Protein AF-A0A959NIT6-F1 (afdb_monomer)

pLDDT: mean 97.73, std 1.58, range [85.56, 98.56]

Mean predicted aligned error: 2.09 Å

Solvent-accessible surface area (backb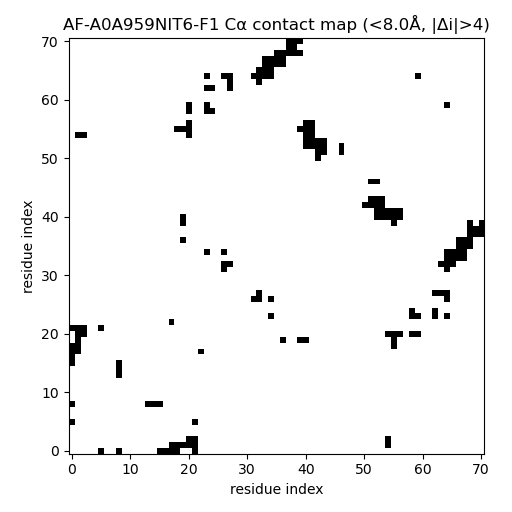one atoms only — not comparable to full-atom values): 4206 Å² total; per-residue (Å²): 66,42,66,89,42,45,64,58,37,59,77,66,71,49,91,72,67,63,38,69,33,30,45,45,54,52,32,43,76,71,70,41,51,73,48,79,54,69,59,64,61,50,73,43,91,65,24,92,80,69,68,48,59,38,64,30,57,61,36,60,77,75,40,84,46,49,75,48,53,82,83

Structure (mmCIF, N/CA/C/O backbone):
data_AF-A0A959NIT6-F1
#
_entry.id   AF-A0A959NIT6-F1
#
loop_
_atom_site.group_PDB
_atom_site.id
_atom_site.type_symbol
_atom_site.label_atom_id
_atom_site.label_alt_id
_atom_site.label_comp_id
_atom_site.label_asym_id
_atom_site.label_entity_id
_atom_site.label_seq_id
_atom_site.pdbx_PDB_ins_code
_atom_site.Cartn_x
_atom_site.Cartn_y
_atom_site.Cartn_z
_atom_site.occupancy
_atom_site.B_iso_or_equiv
_atom_site.auth_seq_id
_atom_site.auth_comp_id
_atom_site.auth_asym_id
_atom_site.auth_atom_id
_atom_site.pdbx_PDB_model_num
ATOM 1 N N . VAL A 1 1 ? 6.951 5.133 3.985 1.00 97.62 1 VAL A N 1
ATOM 2 C CA . VAL A 1 1 ? 6.586 4.153 5.031 1.00 97.62 1 VAL A CA 1
ATOM 3 C C . VAL A 1 1 ? 5.673 3.114 4.415 1.00 97.62 1 VAL A C 1
ATOM 5 O O . VAL A 1 1 ? 4.517 3.409 4.135 1.00 97.62 1 VAL A O 1
ATOM 8 N N . SER A 1 2 ? 6.220 1.937 4.135 1.00 97.00 2 SER A N 1
ATOM 9 C CA . SER A 1 2 ? 5.470 0.726 3.799 1.00 97.00 2 SER A CA 1
ATOM 10 C C . SER A 1 2 ? 5.234 -0.110 5.070 1.00 97.00 2 SER A C 1
ATOM 12 O O . SER A 1 2 ? 5.667 0.279 6.157 1.00 97.00 2 SER A O 1
ATOM 14 N N . LEU A 1 3 ? 4.567 -1.261 4.963 1.00 96.19 3 LEU A N 1
ATOM 15 C CA . LEU A 1 3 ? 4.180 -2.105 6.107 1.00 96.19 3 LEU A CA 1
ATOM 16 C C . LEU A 1 3 ? 5.362 -2.484 7.002 1.00 96.19 3 LEU A C 1
ATOM 18 O O . LEU A 1 3 ? 5.264 -2.399 8.224 1.00 96.19 3 LEU A O 1
ATOM 22 N N . ARG A 1 4 ? 6.499 -2.845 6.396 1.00 97.38 4 ARG A N 1
ATOM 23 C CA . ARG A 1 4 ? 7.717 -3.212 7.136 1.00 97.38 4 ARG A CA 1
ATOM 24 C C . ARG A 1 4 ? 8.288 -2.057 7.966 1.00 97.38 4 ARG A C 1
ATOM 26 O O . ARG A 1 4 ? 8.956 -2.296 8.964 1.00 97.38 4 ARG A O 1
ATOM 33 N N . ASP A 1 5 ? 8.021 -0.817 7.556 1.00 98.00 5 ASP A N 1
ATOM 34 C CA . ASP A 1 5 ? 8.555 0.383 8.200 1.00 98.00 5 ASP A CA 1
ATOM 35 C C . ASP A 1 5 ? 7.647 0.859 9.349 1.00 98.00 5 ASP A C 1
ATOM 37 O O . ASP A 1 5 ? 8.112 1.552 10.257 1.00 98.00 5 ASP A O 1
ATOM 41 N N . MET A 1 6 ? 6.354 0.500 9.324 1.00 97.25 6 MET A N 1
ATOM 42 C CA . MET A 1 6 ? 5.352 0.994 10.278 1.00 97.25 6 MET A CA 1
ATOM 43 C C . MET A 1 6 ? 5.748 0.773 11.745 1.00 97.25 6 MET A C 1
ATOM 45 O O . MET A 1 6 ? 5.702 1.751 12.495 1.00 97.25 6 MET A O 1
ATOM 49 N N . PRO A 1 7 ? 6.181 -0.430 12.185 1.00 98.06 7 PRO A N 1
ATOM 50 C CA . PRO A 1 7 ? 6.521 -0.645 13.590 1.00 98.06 7 PRO A CA 1
ATOM 51 C C . PRO A 1 7 ? 7.638 0.284 14.068 1.00 98.06 7 PRO A C 1
ATOM 53 O O . PRO A 1 7 ? 7.555 0.845 15.158 1.00 98.06 7 PRO A O 1
ATOM 56 N N . TYR A 1 8 ? 8.657 0.497 13.231 1.00 98.50 8 TYR A N 1
ATOM 57 C CA . TYR A 1 8 ? 9.790 1.357 13.559 1.00 98.50 8 TYR A CA 1
ATOM 58 C C . TYR A 1 8 ? 9.376 2.830 13.663 1.00 98.50 8 TYR A C 1
ATOM 60 O O . TYR A 1 8 ? 9.676 3.489 14.661 1.00 98.50 8 TYR A O 1
ATOM 68 N N . VAL A 1 9 ? 8.655 3.340 12.658 1.00 98.44 9 VAL A N 1
ATOM 69 C CA . VAL A 1 9 ? 8.208 4.743 12.607 1.00 98.44 9 VAL A CA 1
ATOM 70 C C . VAL A 1 9 ? 7.269 5.061 13.772 1.00 98.44 9 VAL A C 1
ATOM 72 O O . VAL A 1 9 ? 7.444 6.087 14.431 1.00 98.44 9 VAL A O 1
ATOM 75 N N . ILE A 1 10 ? 6.335 4.155 14.082 1.00 98.06 10 ILE A N 1
ATOM 76 C CA . ILE A 1 10 ? 5.410 4.291 15.214 1.00 98.06 10 ILE A CA 1
ATOM 77 C C . ILE A 1 10 ? 6.177 4.271 16.541 1.00 98.06 10 ILE A C 1
ATOM 79 O O . ILE A 1 10 ? 6.013 5.182 17.352 1.00 98.06 10 ILE A O 1
ATOM 83 N N . ALA A 1 11 ? 7.052 3.283 16.757 1.00 98.56 11 ALA A N 1
ATOM 84 C CA . ALA A 1 11 ? 7.814 3.156 18.002 1.00 98.56 11 ALA A CA 1
ATOM 85 C C . ALA A 1 11 ? 8.700 4.380 18.279 1.00 98.56 11 ALA A C 1
ATOM 87 O O . ALA A 1 11 ? 8.890 4.770 19.432 1.00 98.56 11 ALA A O 1
ATOM 88 N N . LYS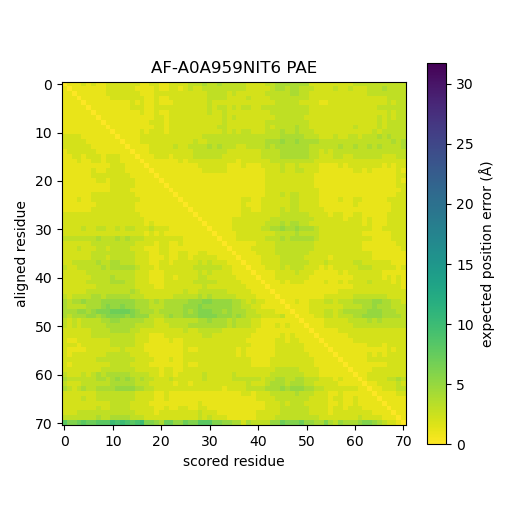 A 1 12 ? 9.230 5.004 17.224 1.00 98.56 12 LYS A N 1
ATOM 89 C CA . LYS A 1 12 ? 10.070 6.203 17.318 1.00 98.56 12 LYS A CA 1
ATOM 90 C C . LYS A 1 12 ? 9.292 7.519 17.257 1.00 98.56 12 LYS A C 1
ATOM 92 O O . LYS A 1 12 ? 9.918 8.568 17.374 1.00 98.56 12 LYS A O 1
ATOM 97 N N . LYS A 1 13 ? 7.960 7.483 17.112 1.00 98.12 13 LYS A N 1
ATOM 98 C CA . LYS A 1 13 ? 7.093 8.668 16.957 1.00 98.12 13 LYS A CA 1
ATOM 99 C C . LYS A 1 13 ? 7.573 9.610 15.844 1.00 98.12 13 LYS A C 1
ATOM 101 O O . LYS A 1 13 ? 7.545 10.830 15.995 1.00 98.12 13 LYS A O 1
ATOM 106 N N . LEU A 1 14 ? 8.053 9.039 14.743 1.00 98.44 14 LEU A N 1
ATOM 107 C CA . LEU A 1 14 ? 8.559 9.807 13.608 1.00 98.44 14 LEU A CA 1
ATOM 108 C C . LEU A 1 14 ? 7.424 10.143 12.632 1.00 98.44 14 LEU A C 1
ATOM 110 O O . LEU A 1 14 ? 6.477 9.363 12.502 1.00 98.44 14 LEU A O 1
ATOM 114 N N . PRO A 1 15 ? 7.517 11.268 11.902 1.00 97.75 15 PRO A N 1
ATOM 115 C CA . PRO A 1 15 ? 6.638 11.511 10.768 1.00 97.75 15 PRO A CA 1
ATOM 116 C C . PRO A 1 15 ? 6.906 10.487 9.654 1.00 97.75 15 PRO A C 1
ATOM 118 O O . PRO A 1 15 ? 8.041 10.054 9.445 1.00 97.75 15 PRO A O 1
ATOM 121 N N . GLY A 1 16 ? 5.863 10.121 8.909 1.00 97.00 16 GLY A N 1
ATOM 122 C CA . GLY A 1 16 ? 5.969 9.143 7.833 1.00 97.00 16 GLY A CA 1
ATOM 123 C C . GLY A 1 16 ? 4.899 9.314 6.763 1.00 97.00 16 GLY A C 1
ATOM 124 O O . GLY A 1 16 ? 3.713 9.234 7.060 1.00 97.00 16 GLY A O 1
ATOM 125 N N . ALA A 1 17 ? 5.317 9.495 5.509 1.00 98.38 17 ALA A N 1
ATOM 126 C CA . ALA A 1 17 ? 4.418 9.421 4.360 1.00 98.38 17 ALA A CA 1
ATOM 127 C C . ALA A 1 17 ? 4.161 7.947 4.003 1.00 98.38 17 ALA A C 1
ATOM 129 O O . ALA A 1 17 ? 5.111 7.187 3.761 1.00 98.38 17 ALA A O 1
ATOM 130 N N . THR A 1 18 ? 2.899 7.519 4.024 1.00 98.50 18 THR A N 1
ATOM 131 C CA . THR A 1 18 ? 2.507 6.122 3.800 1.00 98.50 18 THR A CA 1
ATOM 132 C C . THR A 1 18 ? 2.402 5.787 2.316 1.00 98.50 18 THR A C 1
ATOM 134 O O . THR A 1 18 ? 1.877 6.566 1.525 1.00 98.50 18 THR A O 1
ATOM 137 N N . THR A 1 19 ? 2.916 4.615 1.930 1.00 98.38 19 THR A N 1
ATOM 138 C CA . THR A 1 19 ? 2.683 4.046 0.590 1.00 98.38 19 THR A CA 1
ATOM 139 C C . THR A 1 19 ? 1.266 3.477 0.491 1.00 98.38 19 THR A C 1
ATOM 141 O O . THR A 1 19 ? 0.528 3.475 1.479 1.00 98.38 19 THR A O 1
ATOM 144 N N . VAL A 1 20 ? 0.891 2.938 -0.673 1.00 98.38 20 VAL A N 1
ATOM 145 C CA . VAL A 1 20 ? -0.419 2.299 -0.870 1.00 98.38 20 VAL A CA 1
ATOM 146 C C . VAL A 1 20 ? -0.643 1.163 0.133 1.00 98.38 20 VAL A C 1
ATOM 148 O O . VAL A 1 20 ? -1.644 1.202 0.839 1.00 98.38 20 VAL A O 1
ATOM 151 N N . ALA A 1 21 ? 0.310 0.240 0.304 1.00 98.38 21 ALA A N 1
ATOM 152 C CA . ALA A 1 21 ? 0.201 -0.857 1.270 1.00 98.38 21 ALA A CA 1
ATOM 153 C C . ALA A 1 21 ? -0.096 -0.379 2.706 1.00 98.38 21 ALA A C 1
ATOM 155 O O . ALA A 1 21 ? -1.030 -0.840 3.360 1.00 98.38 21 ALA A O 1
ATOM 156 N N . ALA A 1 22 ? 0.682 0.583 3.210 1.00 98.44 22 ALA A N 1
ATOM 157 C CA . ALA A 1 22 ? 0.481 1.085 4.567 1.00 98.44 22 ALA A CA 1
ATOM 158 C C . ALA A 1 22 ? -0.860 1.826 4.705 1.00 98.44 22 ALA A C 1
ATOM 160 O O . ALA A 1 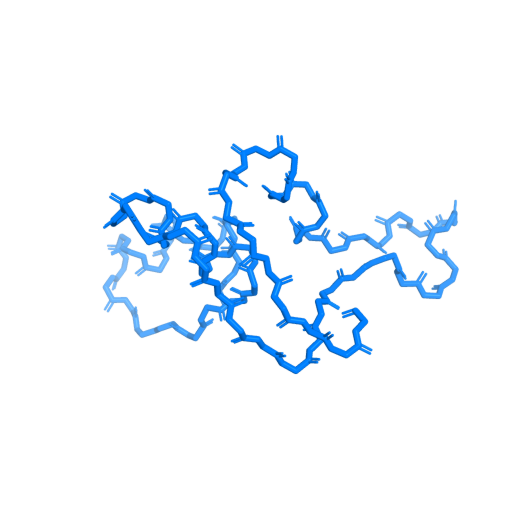22 ? -1.567 1.639 5.695 1.00 98.44 22 ALA A O 1
ATOM 161 N N . THR A 1 23 ? -1.245 2.622 3.704 1.00 98.56 23 THR A N 1
ATOM 162 C CA . THR A 1 23 ? -2.532 3.326 3.702 1.00 98.56 23 THR A CA 1
ATOM 163 C C . THR A 1 23 ? -3.710 2.356 3.655 1.00 98.56 23 THR A C 1
ATOM 165 O O . THR A 1 23 ? -4.662 2.548 4.405 1.00 98.56 23 THR A O 1
ATOM 168 N N . MET A 1 24 ? -3.642 1.286 2.854 1.00 98.38 24 MET A N 1
ATOM 169 C CA . MET A 1 24 ? -4.672 0.241 2.814 1.00 98.38 24 MET A CA 1
ATOM 170 C C . MET A 1 24 ? -4.869 -0.401 4.188 1.00 98.38 24 MET A C 1
ATOM 172 O O . MET A 1 24 ? -6.001 -0.467 4.673 1.00 98.38 24 MET A O 1
ATOM 176 N N . ARG A 1 25 ? -3.777 -0.810 4.850 1.00 98.06 25 ARG A N 1
ATOM 177 C CA . ARG A 1 25 ? -3.833 -1.422 6.185 1.00 98.06 25 ARG A CA 1
ATOM 178 C C . ARG A 1 25 ? -4.518 -0.507 7.193 1.00 98.06 25 ARG A C 1
ATOM 180 O O . ARG A 1 25 ? -5.417 -0.936 7.913 1.00 98.06 25 ARG A O 1
ATOM 187 N N . ILE A 1 26 ? -4.111 0.760 7.219 1.00 98.19 26 ILE A N 1
ATOM 188 C CA . ILE A 1 26 ? -4.669 1.764 8.130 1.00 98.19 26 ILE A CA 1
ATOM 189 C C . ILE A 1 26 ? -6.146 2.027 7.807 1.00 98.19 26 ILE A C 1
ATOM 191 O O . ILE A 1 26 ? -6.971 2.049 8.718 1.00 98.19 26 ILE A O 1
ATOM 195 N N . ALA A 1 27 ? -6.499 2.172 6.526 1.00 98.56 27 ALA A N 1
ATOM 196 C CA . ALA A 1 27 ? -7.875 2.378 6.081 1.00 98.56 27 ALA A CA 1
ATOM 197 C C . ALA A 1 27 ? -8.787 1.231 6.535 1.00 98.56 27 ALA A C 1
ATOM 199 O O . ALA A 1 27 ? -9.841 1.476 7.119 1.00 98.56 27 ALA A O 1
ATOM 200 N N . SER A 1 28 ? -8.342 -0.016 6.369 1.00 98.12 28 SER A N 1
ATOM 201 C CA . SER A 1 28 ? -9.088 -1.190 6.822 1.00 98.12 28 SER A CA 1
ATOM 202 C C . SER A 1 28 ? -9.271 -1.224 8.335 1.00 98.12 28 SER A C 1
ATOM 204 O O . SER A 1 28 ? -10.364 -1.536 8.802 1.00 98.12 28 SER A O 1
ATOM 206 N N . MET A 1 29 ? -8.235 -0.885 9.110 1.00 97.56 29 MET A N 1
ATOM 207 C CA . MET A 1 29 ? -8.333 -0.786 10.574 1.00 97.56 29 MET A CA 1
ATOM 208 C C . MET A 1 29 ? -9.319 0.303 11.014 1.00 97.56 29 MET A C 1
ATOM 210 O O . MET A 1 29 ? -9.972 0.159 12.044 1.00 97.56 29 MET A O 1
ATOM 214 N N . ALA A 1 30 ? -9.451 1.369 10.224 1.00 98.31 30 ALA A N 1
ATOM 215 C CA . ALA A 1 30 ? -10.413 2.445 10.441 1.00 98.31 30 ALA A CA 1
ATOM 216 C C . ALA A 1 30 ? -11.814 2.155 9.859 1.00 98.31 30 ALA A C 1
ATOM 218 O O . ALA A 1 30 ? -12.698 3.005 9.950 1.00 98.31 30 ALA A O 1
ATOM 219 N N . GLY A 1 31 ? -12.037 0.988 9.240 1.00 97.88 31 GLY A N 1
ATOM 220 C CA . GLY A 1 31 ? -13.313 0.633 8.606 1.00 97.88 31 GLY A CA 1
ATOM 221 C C . GLY A 1 31 ? -13.600 1.354 7.280 1.00 97.88 31 GLY A C 1
ATOM 222 O O . GLY A 1 31 ? -14.728 1.315 6.787 1.00 97.88 31 GLY A O 1
ATOM 223 N N . ILE A 1 32 ? -12.599 2.001 6.677 1.00 98.50 32 ILE A N 1
ATOM 224 C CA . ILE A 1 32 ? -12.702 2.674 5.378 1.00 98.50 32 ILE A CA 1
ATOM 225 C C . ILE A 1 32 ? -12.508 1.638 4.272 1.00 98.50 32 ILE A C 1
ATOM 227 O O . ILE A 1 32 ? -11.487 0.959 4.224 1.00 98.50 32 ILE A O 1
ATOM 231 N N . ARG A 1 33 ? -13.479 1.530 3.358 1.00 97.88 33 ARG A N 1
ATOM 232 C CA . ARG A 1 33 ? -13.482 0.489 2.311 1.00 97.88 33 ARG A CA 1
ATOM 233 C C . ARG A 1 33 ? -13.019 0.947 0.930 1.00 97.88 33 ARG A C 1
ATOM 235 O O . ARG A 1 33 ? -12.883 0.104 0.050 1.00 97.88 33 ARG A O 1
ATOM 242 N N . ILE A 1 34 ? -12.805 2.246 0.721 1.00 98.38 34 ILE A N 1
ATOM 243 C CA . ILE A 1 34 ? -12.407 2.814 -0.575 1.00 98.38 34 ILE A CA 1
ATOM 244 C C . ILE A 1 34 ? -11.219 3.751 -0.365 1.00 98.38 34 ILE A C 1
ATOM 246 O O . ILE A 1 34 ? -11.261 4.615 0.509 1.00 98.38 34 ILE A O 1
ATOM 250 N N . PHE A 1 35 ? -10.18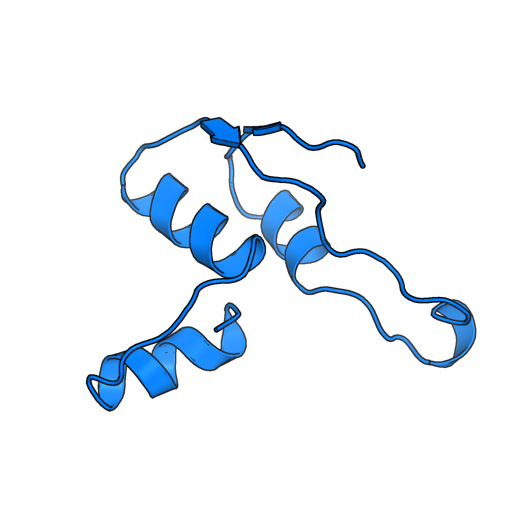3 3.591 -1.186 1.00 98.44 35 PHE A N 1
ATOM 251 C CA . PHE A 1 35 ? -8.988 4.429 -1.201 1.00 98.44 35 PHE A CA 1
ATOM 252 C C . PHE A 1 35 ? -8.636 4.809 -2.649 1.00 98.44 35 PHE A C 1
ATOM 254 O O . PHE A 1 35 ? -8.610 3.954 -3.527 1.00 98.44 35 PHE A O 1
ATOM 261 N N . VAL A 1 36 ? -8.375 6.092 -2.911 1.00 98.50 36 VAL A N 1
ATOM 262 C CA . VAL A 1 36 ? -8.020 6.606 -4.246 1.00 98.50 36 VAL A CA 1
ATOM 263 C C . VAL A 1 36 ? -6.570 7.082 -4.253 1.00 98.50 36 VAL A C 1
ATOM 265 O O . VAL A 1 36 ? -6.151 7.805 -3.349 1.00 98.50 36 VAL A O 1
ATOM 268 N N . THR A 1 37 ? -5.815 6.705 -5.283 1.00 98.12 37 THR A N 1
ATOM 269 C CA . THR A 1 37 ? -4.422 7.122 -5.499 1.00 98.12 37 THR A CA 1
ATOM 270 C C . THR A 1 37 ? -4.136 7.315 -6.993 1.00 98.12 37 THR A C 1
ATOM 272 O O . THR A 1 37 ? -4.974 7.009 -7.836 1.00 98.12 37 THR A O 1
ATOM 275 N N . GLY A 1 38 ? -2.952 7.826 -7.339 1.00 98.50 38 GLY A N 1
ATOM 276 C CA . GLY A 1 38 ? -2.516 7.952 -8.734 1.00 98.50 38 GLY A CA 1
ATOM 277 C C . GLY A 1 38 ? -2.254 6.593 -9.394 1.00 98.50 38 GLY A C 1
ATOM 278 O O . GLY A 1 38 ? -2.869 6.268 -10.402 1.00 98.50 38 GLY A O 1
ATOM 279 N N . GLY A 1 39 ? -1.372 5.787 -8.802 1.00 97.81 39 GLY A N 1
ATOM 280 C CA . GLY A 1 39 ? -1.006 4.445 -9.265 1.00 97.81 39 GLY A CA 1
ATOM 281 C C . GLY A 1 39 ? -0.625 3.555 -8.086 1.00 97.81 39 GLY A C 1
ATOM 282 O O . GLY A 1 39 ? -0.207 4.071 -7.041 1.00 97.81 39 GLY A O 1
ATOM 283 N N . ILE A 1 40 ? -0.780 2.242 -8.236 1.00 98.25 40 ILE A N 1
ATOM 284 C CA . ILE A 1 40 ? -0.253 1.274 -7.266 1.00 98.25 40 ILE A CA 1
ATOM 285 C C . ILE A 1 40 ? 1.190 0.892 -7.610 1.00 98.25 40 ILE A C 1
ATOM 287 O O . ILE A 1 40 ? 1.644 1.032 -8.746 1.00 98.25 40 ILE A O 1
ATOM 291 N N . GLY A 1 41 ? 1.938 0.399 -6.627 1.00 97.94 41 GLY A N 1
ATOM 292 C CA . GLY A 1 41 ? 3.171 -0.321 -6.902 1.00 97.94 41 GLY A CA 1
ATOM 293 C C . GLY A 1 41 ? 2.883 -1.705 -7.486 1.00 97.94 41 GLY A C 1
ATOM 294 O O . GLY A 1 41 ? 1.820 -2.286 -7.278 1.00 97.94 41 GLY A O 1
ATOM 295 N N . GLY A 1 42 ? 3.864 -2.265 -8.187 1.00 98.00 42 GLY A N 1
ATOM 296 C CA . GLY A 1 42 ? 3.725 -3.560 -8.846 1.00 98.00 42 GLY A CA 1
ATOM 297 C C . GLY A 1 42 ? 5.044 -4.311 -8.954 1.00 98.00 42 GLY A C 1
ATOM 298 O O . GLY A 1 42 ? 5.982 -4.074 -8.192 1.00 98.00 42 GLY A O 1
ATOM 299 N N . VAL A 1 43 ? 5.108 -5.228 -9.914 1.00 98.31 43 VAL A N 1
ATOM 300 C CA . VAL A 1 43 ? 6.352 -5.905 -10.289 1.00 98.31 43 VAL A CA 1
ATOM 301 C C . VAL A 1 43 ? 7.202 -4.933 -11.105 1.00 98.31 43 VAL A C 1
ATOM 303 O O . VAL A 1 43 ? 6.740 -4.393 -12.112 1.00 98.31 43 VAL A O 1
ATOM 306 N N . HIS A 1 44 ? 8.440 -4.695 -10.679 1.00 98.19 44 HIS A N 1
ATOM 307 C CA . HIS A 1 44 ? 9.353 -3.831 -11.421 1.00 98.19 44 HIS A CA 1
ATOM 308 C C . HIS A 1 44 ? 9.833 -4.497 -12.723 1.00 98.19 44 HIS A C 1
ATOM 310 O O . HIS A 1 44 ? 9.705 -5.705 -12.939 1.00 98.19 44 HIS A O 1
ATOM 316 N N . ARG A 1 45 ? 10.416 -3.700 -13.627 1.00 98.06 45 ARG A N 1
ATOM 317 C CA . ARG A 1 45 ? 11.044 -4.228 -14.850 1.00 98.06 45 ARG A CA 1
ATOM 318 C C . ARG A 1 45 ? 12.151 -5.217 -14.472 1.00 98.06 45 ARG A C 1
ATOM 320 O O . ARG A 1 45 ? 12.938 -4.936 -13.575 1.00 98.06 45 ARG A O 1
ATOM 327 N N . ASN A 1 46 ? 12.219 -6.348 -15.176 1.00 97.44 46 ASN A N 1
ATOM 328 C CA . ASN A 1 46 ? 13.094 -7.486 -14.847 1.00 97.44 46 ASN A CA 1
ATOM 329 C C . ASN A 1 46 ? 12.790 -8.145 -13.483 1.00 97.44 46 ASN A C 1
ATOM 331 O O . ASN A 1 46 ? 13.631 -8.847 -12.921 1.00 97.44 46 ASN A O 1
ATOM 335 N N . GLY A 1 47 ? 11.576 -7.958 -12.952 1.00 96.69 47 GLY A N 1
ATOM 336 C CA . GLY A 1 47 ? 11.155 -8.539 -11.675 1.00 96.69 47 GLY A CA 1
ATOM 337 C C . GLY A 1 47 ? 11.206 -10.069 -11.640 1.00 96.69 47 GLY A C 1
ATOM 338 O O . GLY A 1 47 ? 11.414 -10.640 -10.579 1.00 96.69 47 GLY A O 1
ATOM 339 N N . ALA A 1 48 ? 11.108 -10.742 -12.791 1.00 96.75 48 ALA A N 1
ATOM 340 C CA . ALA A 1 48 ? 11.265 -12.195 -12.872 1.00 96.75 48 ALA A CA 1
ATOM 341 C C . ALA A 1 48 ? 12.680 -12.674 -12.493 1.00 96.75 48 ALA A C 1
ATOM 343 O O . ALA A 1 48 ? 12.848 -13.817 -12.081 1.00 96.75 48 ALA A O 1
ATOM 344 N N . GLN A 1 49 ? 13.694 -11.817 -12.639 1.00 97.94 49 GLN A N 1
ATOM 345 C CA . GLN A 1 49 ? 15.080 -12.113 -12.279 1.00 97.94 49 GLN A CA 1
ATOM 346 C C . GLN A 1 49 ? 15.447 -11.530 -10.913 1.00 97.94 49 GLN A C 1
ATOM 348 O O . GLN A 1 49 ? 16.177 -12.157 -10.151 1.00 97.94 49 GLN A O 1
ATOM 353 N N . THR A 1 50 ? 14.970 -10.318 -10.618 1.00 97.88 50 THR A N 1
ATOM 354 C CA . THR A 1 50 ? 15.372 -9.566 -9.420 1.00 97.88 50 THR A CA 1
ATOM 355 C C . THR A 1 50 ? 14.487 -9.825 -8.211 1.00 97.88 50 THR A C 1
ATOM 357 O O . THR A 1 50 ? 14.911 -9.550 -7.091 1.00 97.88 50 THR A O 1
ATOM 360 N N . MET A 1 51 ? 13.265 -10.322 -8.424 1.00 97.12 51 MET A N 1
ATOM 361 C CA . MET A 1 51 ? 12.220 -10.431 -7.404 1.00 97.12 51 MET A CA 1
ATOM 362 C C . MET A 1 51 ? 11.882 -9.088 -6.731 1.00 97.12 51 MET A C 1
ATOM 364 O O . MET A 1 51 ? 11.415 -9.055 -5.594 1.00 97.12 51 MET A O 1
ATOM 368 N N . ASP A 1 52 ? 12.089 -7.974 -7.440 1.00 97.75 52 ASP A N 1
ATOM 369 C CA . ASP A 1 52 ? 11.698 -6.639 -6.982 1.00 97.75 52 ASP A CA 1
ATOM 370 C C . ASP A 1 52 ? 10.199 -6.411 -7.236 1.00 97.75 52 ASP A C 1
ATOM 372 O O . ASP A 1 52 ? 9.758 -6.096 -8.349 1.00 97.75 52 ASP A O 1
ATOM 376 N N . VAL A 1 53 ? 9.407 -6.670 -6.197 1.00 97.81 53 VAL A N 1
ATOM 377 C CA . VAL A 1 53 ? 7.943 -6.629 -6.223 1.00 97.81 53 VAL A CA 1
ATOM 378 C C . VAL A 1 53 ? 7.440 -5.768 -5.070 1.00 97.81 53 VAL A C 1
ATOM 380 O O . VAL A 1 53 ? 7.800 -5.989 -3.912 1.00 97.81 53 VAL A O 1
ATOM 383 N N . SER A 1 54 ? 6.579 -4.793 -5.377 1.00 98.12 54 SER A N 1
ATOM 384 C CA . SER A 1 54 ? 5.984 -3.917 -4.365 1.00 98.12 54 SER A CA 1
ATOM 385 C C . SER A 1 54 ? 5.164 -4.695 -3.331 1.00 98.12 54 SER A C 1
ATOM 387 O O . SER A 1 54 ? 4.387 -5.592 -3.665 1.00 98.12 54 SER A O 1
ATOM 389 N N . ALA A 1 55 ? 5.259 -4.268 -2.068 1.00 97.94 55 ALA A N 1
ATOM 390 C CA . ALA A 1 55 ? 4.434 -4.776 -0.973 1.00 97.94 55 ALA A CA 1
ATOM 391 C C . ALA A 1 55 ? 2.935 -4.472 -1.147 1.00 97.94 55 ALA A C 1
ATOM 393 O O . ALA A 1 55 ? 2.114 -5.091 -0.473 1.00 97.94 55 ALA A O 1
ATOM 394 N N . ASP A 1 56 ? 2.576 -3.547 -2.043 1.00 98.06 56 ASP A N 1
ATOM 395 C CA . ASP A 1 56 ? 1.182 -3.211 -2.344 1.00 98.06 56 ASP A CA 1
ATOM 396 C C . ASP A 1 56 ? 0.409 -4.444 -2.830 1.00 98.06 56 ASP A C 1
ATOM 398 O O . ASP A 1 56 ? -0.684 -4.707 -2.336 1.00 98.06 56 ASP A O 1
ATOM 402 N N . LEU A 1 57 ? 1.007 -5.259 -3.709 1.00 97.69 57 LEU A N 1
ATOM 403 C CA . LEU A 1 57 ? 0.356 -6.458 -4.247 1.00 97.69 57 LEU A CA 1
ATOM 404 C C . LEU A 1 57 ? 0.045 -7.483 -3.152 1.00 97.69 57 LEU A C 1
ATOM 406 O O . LEU A 1 57 ? -1.045 -8.047 -3.126 1.00 97.69 57 LEU A O 1
ATOM 410 N N . THR A 1 58 ? 0.975 -7.690 -2.219 1.00 97.38 58 THR A N 1
ATOM 411 C CA . THR A 1 58 ? 0.763 -8.573 -1.063 1.00 97.38 58 THR A CA 1
ATOM 412 C C . THR A 1 58 ? -0.295 -8.014 -0.116 1.00 97.38 58 THR A C 1
ATOM 414 O O . THR A 1 58 ? -1.091 -8.765 0.438 1.00 97.38 58 THR A O 1
ATOM 417 N N . GLU A 1 59 ? -0.337 -6.698 0.084 1.00 97.75 59 GLU A N 1
ATOM 418 C CA . GLU A 1 59 ? -1.346 -6.089 0.951 1.00 97.75 59 GLU A CA 1
ATOM 419 C C . GLU A 1 59 ? -2.757 -6.22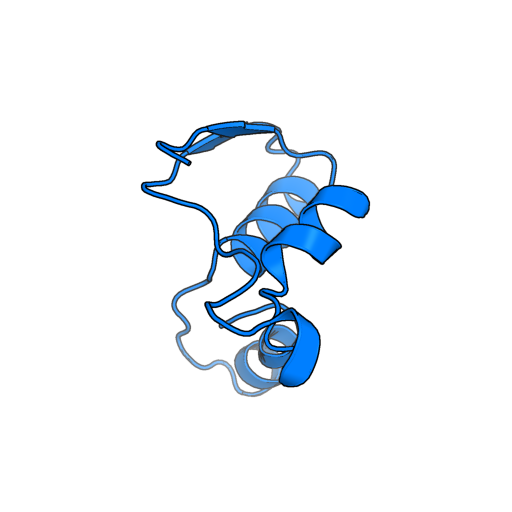1 0.369 1.00 97.75 59 GLU A C 1
ATOM 421 O O . GLU A 1 59 ? -3.702 -6.499 1.108 1.00 97.75 59 GLU A O 1
ATOM 426 N N . MET A 1 60 ? -2.903 -6.103 -0.953 1.00 96.25 60 MET A N 1
ATOM 427 C CA . MET A 1 60 ? -4.185 -6.294 -1.638 1.00 96.25 60 MET A CA 1
ATOM 428 C C . MET A 1 60 ? -4.771 -7.696 -1.428 1.00 96.25 60 MET A C 1
ATOM 430 O O . MET A 1 60 ? -5.989 -7.849 -1.467 1.00 96.25 60 MET A O 1
ATOM 434 N N . THR A 1 61 ? -3.948 -8.716 -1.152 1.00 96.88 61 THR A N 1
ATOM 435 C CA . THR A 1 61 ? -4.454 -10.062 -0.832 1.00 96.88 61 THR A CA 1
ATOM 436 C C . THR A 1 61 ? -4.905 -10.209 0.621 1.00 96.88 61 THR A C 1
ATOM 438 O O . THR A 1 61 ? -5.556 -11.195 0.954 1.00 96.88 61 THR A O 1
ATOM 441 N N . GLN A 1 62 ? -4.513 -9.291 1.508 1.00 96.25 62 GLN A N 1
ATOM 442 C CA . GLN A 1 62 ? -4.765 -9.382 2.951 1.00 96.25 62 GLN A CA 1
ATOM 443 C C . GLN A 1 62 ? -5.833 -8.402 3.436 1.00 96.25 62 GLN A C 1
ATOM 445 O O . GLN A 1 62 ? -6.444 -8.633 4.479 1.00 96.25 62 GLN A O 1
ATOM 450 N N . THR A 1 63 ? -6.057 -7.319 2.692 1.00 97.06 63 THR A N 1
ATOM 451 C CA . THR A 1 63 ? -6.838 -6.181 3.165 1.00 97.06 63 THR A CA 1
ATOM 452 C C . THR A 1 63 ? -8.015 -5.876 2.248 1.00 97.06 63 THR A C 1
ATOM 454 O O . THR A 1 63 ? -7.861 -5.607 1.060 1.00 97.06 63 THR A O 1
ATOM 457 N N . SER A 1 64 ? -9.216 -5.860 2.834 1.00 96.62 64 SER A N 1
ATOM 458 C CA . SER A 1 64 ? -10.480 -5.631 2.126 1.00 96.62 64 SER A CA 1
ATOM 459 C C . SER A 1 64 ? -10.755 -4.137 1.891 1.00 96.62 64 SER A C 1
ATOM 461 O O . SER A 1 64 ? -11.722 -3.578 2.418 1.00 96.62 64 SER A O 1
ATOM 463 N N . VAL A 1 65 ? -9.915 -3.493 1.080 1.00 98.44 65 VAL A N 1
ATOM 464 C CA . VAL A 1 65 ? -10.068 -2.097 0.641 1.00 98.44 65 VAL A CA 1
ATOM 465 C C . VAL A 1 65 ? -10.018 -2.043 -0.882 1.00 98.44 65 VAL A C 1
ATOM 467 O O . VAL A 1 65 ? -9.065 -2.521 -1.491 1.00 98.44 65 VAL A O 1
ATOM 470 N N . ALA A 1 66 ? -11.030 -1.436 -1.502 1.00 98.31 66 ALA A N 1
ATOM 471 C CA . ALA A 1 66 ? -11.030 -1.176 -2.934 1.00 98.31 66 ALA A CA 1
ATOM 472 C C . ALA A 1 66 ? -10.124 0.024 -3.244 1.00 98.31 66 ALA A C 1
ATOM 474 O O . ALA A 1 66 ? -10.371 1.132 -2.757 1.00 98.31 66 ALA A O 1
ATOM 475 N N . VAL A 1 67 ? -9.089 -0.199 -4.055 1.00 98.31 67 VAL A N 1
ATOM 476 C CA . VAL A 1 67 ? -8.176 0.856 -4.508 1.00 98.31 67 VAL A CA 1
ATOM 477 C C . VAL A 1 67 ? -8.561 1.299 -5.914 1.00 98.31 67 VAL 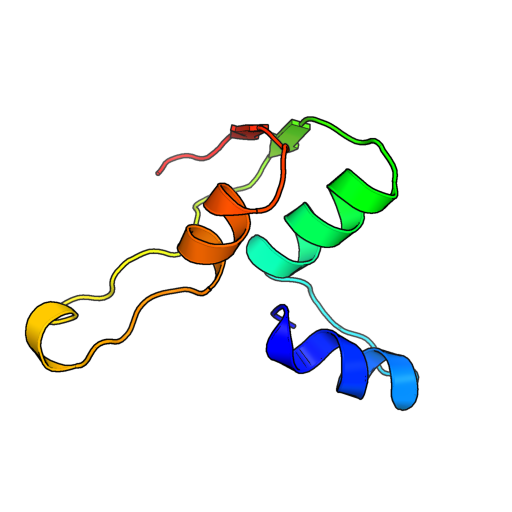A C 1
ATOM 479 O O . VAL A 1 67 ? -8.666 0.473 -6.817 1.00 98.31 67 VAL A O 1
ATOM 482 N N . VAL A 1 68 ? -8.772 2.601 -6.094 1.00 98.44 68 VAL A N 1
ATOM 483 C CA . VAL A 1 68 ? -9.002 3.221 -7.405 1.00 98.44 68 VAL A CA 1
ATOM 484 C C . VAL A 1 68 ? -7.723 3.934 -7.832 1.00 98.44 68 VAL A C 1
ATOM 486 O O . VAL A 1 68 ? -7.235 4.808 -7.111 1.00 98.44 68 VAL A O 1
ATOM 489 N N . SER A 1 69 ? -7.188 3.561 -8.992 1.00 98.12 69 SER A N 1
ATOM 490 C CA . SER A 1 69 ? -5.953 4.114 -9.554 1.00 98.12 69 SER A CA 1
ATOM 491 C C . SER A 1 69 ? -5.976 4.114 -11.086 1.00 98.12 69 SER A C 1
ATOM 493 O O . SER A 1 69 ? -6.882 3.559 -11.709 1.00 98.12 69 SER A O 1
ATOM 495 N N . ALA A 1 70 ? -4.968 4.737 -11.702 1.00 98.25 70 ALA A N 1
ATOM 496 C CA . ALA A 1 70 ? -4.732 4.712 -13.148 1.00 98.25 70 ALA A CA 1
ATOM 497 C C . ALA A 1 70 ? -3.876 3.508 -13.605 1.00 98.25 70 ALA A C 1
ATOM 499 O O . ALA A 1 70 ? -3.238 3.566 -14.658 1.00 98.25 70 ALA A O 1
ATOM 500 N N . GLY A 1 71 ? -3.830 2.445 -12.796 1.00 85.56 71 GLY A N 1
ATOM 501 C CA . GLY A 1 71 ? -2.943 1.291 -12.956 1.00 85.56 71 GLY A CA 1
ATOM 502 C C . GLY A 1 71 ? -2.512 0.722 -11.620 1.00 85.56 71 GLY A C 1
ATOM 503 O O . GLY A 1 71 ? -2.344 1.527 -10.665 1.00 85.56 71 GLY A O 1
#

Radius of gyration: 12.89 Å; Cα contacts (8 Å, |Δi|>4): 93; chains: 1; bounding box: 29×24×33 Å

Foldseek 3Di:
DAPVCVVVCVVVVHDDDYALLRVQVVCQVVVNAEEEDADHWAQDVVCVPVVPGDCNVVSVVVGRHHYHYPD

Nearest PDB structures (foldseek):
  4gij-assembly1_A  TM=1.004E+00  e=1.629E-06  Escherichia coli
  4gik-assembly1_C  TM=1.004E+00  e=3.223E-06  Escherichia coli
  4gij-assembly1_B  TM=1.003E+00  e=3.695E-06  Escherichia coli
  4gij-assembly1_C  TM=9.978E-01  e=3.451E-06  Escherichia coli
  4gil-assembly1_C  TM=1.001E+00  e=4.235E-06  E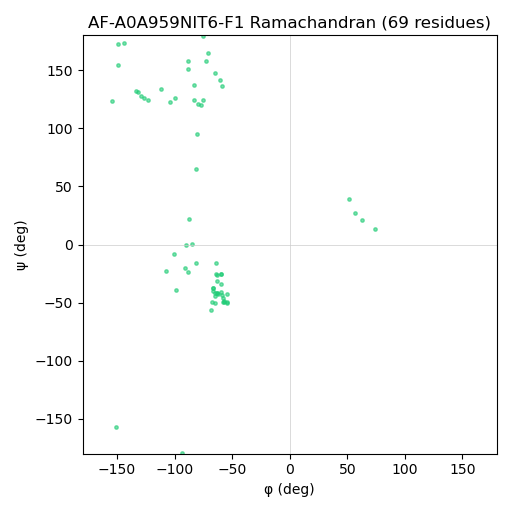scherichia coli

Sequence (71 aa):
VSLRDMPYVIAKKLPGATTVAATMRIASMAGIRIFVTGGIGGVHRNGAQTMDVSADLTEMTQTSVAVVSAG

Secon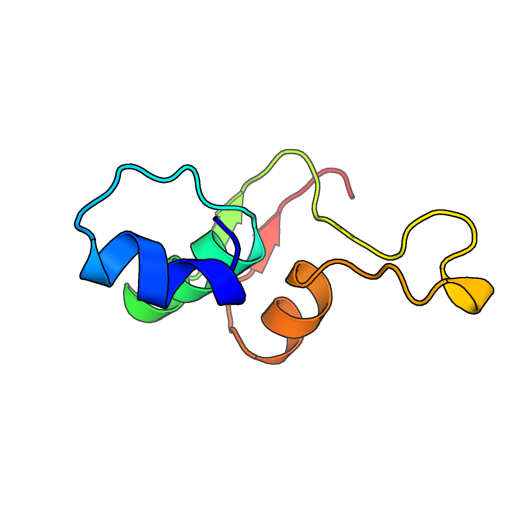dary structu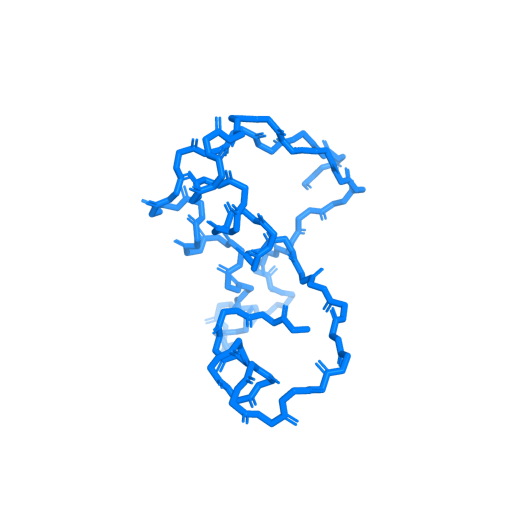re (DSSP, 8-state):
--GGGHHHHHHTT------HHHHHHHHHHTT--EEE-S----BPTTHHHH--B-HHHHHHTT---EEE---